Protein AF-A0A941PS56-F1 (afdb_monomer_lite)

Secondary structure (DSSP, 8-state):
---SSGGGSPPPS---SHHHHHHHHHHHHHHHHHTT-S------SS-TTS-TTSHHHHHHHHHHHH-

Radius of gyration: 12.88 Å; chains: 1; bounding box: 22×41×29 Å

Foldseek 3Di:
DDPPPCVLDQDDDDDDDLVRVQVNLLSVLQSLLVVLPPDDDDDDPPCPSHPCVDPSNVVSNVSNVVD

Structure (mmCIF, N/CA/C/O backbone):
data_AF-A0A941PS56-F1
#
_entry.id   AF-A0A941PS56-F1
#
loop_
_atom_site.group_PDB
_atom_site.id
_atom_site.type_symbol
_atom_site.label_atom_id
_atom_site.label_alt_id
_atom_site.label_comp_id
_atom_site.label_asym_id
_atom_site.label_entity_id
_atom_site.label_seq_id
_atom_site.pdbx_PDB_ins_code
_atom_site.Cartn_x
_atom_site.Cartn_y
_atom_site.Cartn_z
_atom_site.occupancy
_atom_site.B_iso_or_equiv
_atom_site.auth_seq_id
_atom_site.auth_comp_id
_atom_site.auth_asym_id
_atom_site.auth_atom_id
_atom_site.pdbx_PDB_model_num
ATOM 1 N N . MET A 1 1 ? 1.975 29.371 6.230 1.00 37.59 1 MET A N 1
ATOM 2 C CA . MET A 1 1 ? 1.941 28.289 5.227 1.00 37.59 1 MET A CA 1
ATOM 3 C C . MET A 1 1 ? 2.649 27.112 5.884 1.00 37.59 1 MET A C 1
ATOM 5 O O . MET A 1 1 ? 3.864 27.166 5.998 1.00 37.59 1 MET A O 1
ATOM 9 N N . ASN A 1 2 ? 1.906 26.190 6.503 1.00 39.34 2 ASN A N 1
ATOM 10 C CA . ASN A 1 2 ? 2.482 25.087 7.286 1.00 39.34 2 ASN A CA 1
ATOM 11 C C . ASN A 1 2 ? 2.904 23.956 6.341 1.00 39.34 2 ASN A C 1
ATOM 13 O O . ASN A 1 2 ? 2.050 23.376 5.684 1.00 39.34 2 ASN A O 1
ATOM 17 N N . THR A 1 3 ? 4.199 23.653 6.291 1.00 48.31 3 THR A N 1
ATOM 18 C CA . THR A 1 3 ? 4.817 22.649 5.402 1.00 48.31 3 THR A CA 1
ATOM 19 C C . THR A 1 3 ? 4.985 21.282 6.088 1.00 48.31 3 THR A C 1
ATOM 21 O O . THR A 1 3 ? 5.941 20.571 5.819 1.00 48.31 3 THR A O 1
ATOM 24 N N . THR A 1 4 ? 4.114 20.916 7.032 1.00 49.38 4 THR A N 1
ATOM 25 C CA . THR A 1 4 ? 4.267 19.682 7.837 1.00 49.38 4 THR A CA 1
ATOM 26 C C . THR A 1 4 ? 3.162 18.641 7.639 1.00 49.38 4 THR A C 1
ATOM 28 O O . THR A 1 4 ? 3.207 17.621 8.311 1.00 49.38 4 THR A O 1
ATOM 31 N N . ASP A 1 5 ? 2.209 18.859 6.724 1.00 46.84 5 ASP A N 1
ATOM 32 C CA . ASP A 1 5 ? 1.188 17.847 6.367 1.00 46.84 5 ASP A CA 1
ATOM 33 C C . ASP A 1 5 ? 1.573 16.998 5.136 1.00 46.84 5 ASP A C 1
ATOM 35 O O . ASP A 1 5 ? 0.973 15.954 4.895 1.00 46.84 5 ASP A O 1
ATOM 39 N N . ASP A 1 6 ? 2.583 17.405 4.357 1.00 51.69 6 ASP A N 1
ATOM 40 C CA . ASP A 1 6 ? 2.956 16.702 3.116 1.00 51.69 6 ASP A CA 1
ATOM 41 C C . ASP A 1 6 ? 3.772 15.416 3.347 1.00 51.69 6 ASP A C 1
ATOM 43 O O . ASP A 1 6 ? 3.788 14.551 2.472 1.00 51.69 6 ASP A O 1
ATOM 47 N N . ASP A 1 7 ? 4.405 15.239 4.516 1.00 52.09 7 ASP A N 1
ATOM 48 C CA . ASP A 1 7 ? 5.166 14.013 4.839 1.00 52.09 7 ASP A CA 1
ATOM 49 C C . ASP A 1 7 ? 4.266 12.764 4.928 1.00 52.09 7 ASP A C 1
ATOM 51 O O . ASP A 1 7 ? 4.751 11.631 4.858 1.00 52.09 7 ASP A O 1
ATOM 55 N N . ASP A 1 8 ? 2.948 12.963 5.040 1.00 59.47 8 ASP A N 1
ATOM 56 C CA . ASP A 1 8 ? 1.947 11.898 5.104 1.00 59.47 8 ASP A CA 1
ATOM 57 C C . ASP A 1 8 ? 1.210 11.654 3.775 1.00 59.47 8 ASP A C 1
ATOM 59 O O . ASP A 1 8 ? 0.423 10.709 3.654 1.00 59.47 8 ASP A O 1
ATOM 63 N N . ALA A 1 9 ? 1.465 12.475 2.751 1.00 69.88 9 ALA A N 1
ATOM 64 C CA . ALA A 1 9 ? 0.774 12.371 1.476 1.00 69.88 9 ALA A CA 1
ATOM 65 C C . ALA A 1 9 ? 1.287 11.178 0.654 1.00 69.88 9 ALA A C 1
ATOM 67 O O . ALA A 1 9 ? 2.483 11.011 0.400 1.00 69.88 9 ALA A O 1
ATOM 68 N N . LEU A 1 10 ? 0.359 10.343 0.177 1.00 85.19 10 LEU A N 1
ATOM 69 C CA . LEU A 1 10 ? 0.698 9.251 -0.730 1.00 85.19 10 LEU A CA 1
ATOM 70 C C . LEU A 1 10 ? 1.311 9.798 -2.033 1.00 85.19 10 LEU A C 1
ATOM 72 O O . LEU A 1 10 ? 0.766 10.736 -2.624 1.00 85.19 10 LEU A O 1
ATOM 76 N N . PRO A 1 11 ? 2.395 9.187 -2.544 1.00 85.81 11 PRO A N 1
ATOM 77 C CA . PRO A 1 11 ? 3.009 9.605 -3.798 1.00 85.81 11 PRO A CA 1
ATOM 78 C C . PRO A 1 11 ? 2.024 9.483 -4.970 1.00 85.81 11 PRO A C 1
ATOM 80 O O . PRO A 1 11 ? 1.547 8.394 -5.297 1.00 85.81 11 PRO A O 1
ATOM 83 N N . ALA A 1 12 ? 1.757 10.609 -5.633 1.00 87.94 12 ALA A N 1
ATOM 84 C CA . ALA A 1 12 ? 0.800 10.722 -6.731 1.00 87.94 12 ALA A CA 1
ATOM 85 C C . ALA A 1 12 ? 1.473 10.771 -8.119 1.00 87.94 12 ALA A C 1
ATOM 87 O O . ALA A 1 12 ? 2.695 10.854 -8.256 1.00 87.94 12 ALA A O 1
ATOM 88 N N . GLY A 1 13 ? 0.664 10.699 -9.180 1.00 92.69 13 GLY A N 1
ATOM 89 C CA . GLY A 1 13 ? 1.123 10.795 -10.572 1.00 92.69 13 GLY A CA 1
ATOM 90 C C . GLY A 1 13 ? 1.768 9.514 -11.123 1.00 92.69 13 GLY A C 1
ATOM 91 O O . GLY A 1 13 ? 1.812 8.498 -10.424 1.00 92.69 13 GLY A O 1
ATOM 92 N N . PRO A 1 14 ? 2.251 9.531 -12.378 1.00 94.38 14 PRO A N 1
ATOM 93 C CA . PRO A 1 14 ? 2.902 8.380 -12.999 1.00 94.38 14 PRO A CA 1
ATOM 94 C C . PRO A 1 14 ? 4.247 8.054 -12.332 1.00 94.38 14 PRO A C 1
ATOM 96 O O . PRO A 1 14 ? 4.909 8.920 -11.762 1.00 94.38 14 PRO A O 1
ATOM 99 N N . PHE A 1 15 ? 4.672 6.798 -12.436 1.00 94.06 15 PHE A N 1
ATOM 100 C CA . PHE A 1 15 ? 6.003 6.341 -12.035 1.00 94.06 15 PHE A CA 1
ATOM 101 C C . PHE A 1 15 ? 6.550 5.351 -13.057 1.00 94.06 15 PHE A C 1
ATOM 103 O O . PHE A 1 15 ? 5.792 4.765 -13.829 1.00 94.06 15 PHE A O 1
ATOM 110 N N . ILE A 1 16 ? 7.870 5.169 -13.062 1.00 95.81 16 ILE A N 1
ATOM 111 C CA . ILE A 1 16 ? 8.558 4.272 -13.989 1.00 95.81 16 ILE A CA 1
ATOM 112 C C . ILE A 1 16 ? 9.584 3.453 -13.217 1.00 95.81 16 ILE A C 1
ATOM 114 O O . ILE A 1 16 ? 10.354 3.989 -12.426 1.00 95.81 16 ILE A O 1
ATOM 118 N N . GLY A 1 17 ? 9.622 2.156 -13.506 1.00 95.44 17 GLY A N 1
ATOM 119 C CA . GLY A 1 17 ? 10.639 1.253 -12.991 1.00 95.44 17 GLY A CA 1
ATOM 120 C C . GLY A 1 17 ? 10.302 0.638 -11.634 1.00 95.44 17 GLY A C 1
ATOM 121 O O . GLY A 1 17 ? 9.501 1.143 -10.844 1.00 95.44 17 GLY A O 1
ATOM 122 N N . ARG A 1 18 ? 10.960 -0.493 -11.377 1.00 94.50 18 ARG A N 1
ATOM 123 C CA . ARG A 1 18 ? 10.696 -1.364 -10.230 1.00 94.50 18 ARG A CA 1
ATOM 124 C C . ARG A 1 18 ? 10.968 -0.707 -8.880 1.00 94.50 18 ARG A C 1
ATOM 126 O O . ARG A 1 18 ? 10.198 -0.887 -7.946 1.00 94.50 18 ARG A O 1
ATOM 133 N N . GLU A 1 19 ? 12.033 0.078 -8.763 1.00 94.75 19 GLU A N 1
ATOM 134 C CA . GLU A 1 19 ? 12.356 0.724 -7.485 1.00 94.75 19 GLU A CA 1
ATOM 135 C C . GLU A 1 19 ? 11.359 1.831 -7.132 1.00 94.75 19 GLU A C 1
ATOM 137 O O . GLU A 1 19 ? 10.954 1.945 -5.975 1.00 94.75 19 GLU A O 1
ATOM 142 N N . SER A 1 20 ? 10.871 2.584 -8.124 1.00 94.56 20 SER A N 1
ATOM 143 C CA . SER A 1 20 ? 9.796 3.554 -7.904 1.00 94.56 20 SER A CA 1
ATOM 144 C C . SER A 1 20 ? 8.482 2.871 -7.528 1.00 94.56 20 SER A C 1
ATOM 146 O O . SER A 1 20 ? 7.792 3.359 -6.635 1.00 94.56 20 SER A O 1
ATOM 148 N N . PHE A 1 21 ? 8.157 1.727 -8.141 1.00 94.50 21 PHE A N 1
ATOM 149 C CA . PHE A 1 21 ? 7.028 0.894 -7.717 1.00 94.50 21 PHE A CA 1
ATOM 150 C C . PHE A 1 21 ? 7.160 0.479 -6.245 1.00 94.50 21 PHE A C 1
ATOM 152 O O . PHE A 1 21 ? 6.281 0.768 -5.436 1.00 94.50 21 PHE A O 1
ATOM 159 N N . ARG A 1 22 ? 8.296 -0.121 -5.867 1.00 95.38 22 ARG A N 1
ATOM 160 C CA 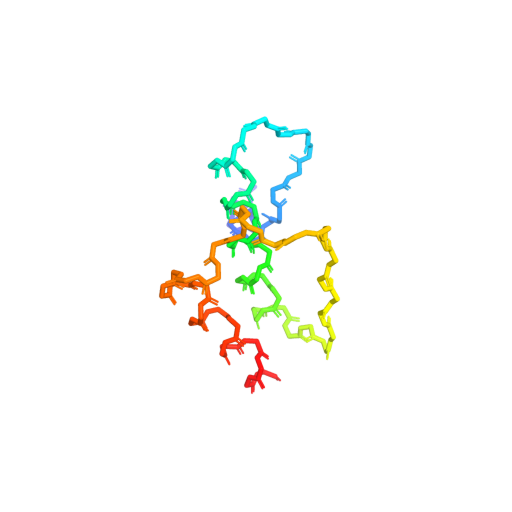. ARG A 1 22 ? 8.563 -0.578 -4.494 1.00 95.38 22 ARG A CA 1
ATOM 161 C C . ARG A 1 22 ? 8.501 0.555 -3.478 1.00 95.38 22 ARG A C 1
ATOM 163 O O . ARG A 1 22 ? 7.903 0.386 -2.420 1.00 95.38 22 ARG A O 1
ATOM 170 N N . ALA A 1 23 ? 9.064 1.720 -3.800 1.00 94.19 23 ALA A N 1
ATOM 171 C CA . ALA A 1 23 ? 8.980 2.901 -2.944 1.00 94.19 23 ALA A CA 1
ATOM 172 C C . ALA A 1 23 ? 7.523 3.313 -2.679 1.00 94.19 23 ALA A C 1
ATOM 174 O O . ALA A 1 23 ? 7.168 3.618 -1.542 1.00 94.19 23 ALA A O 1
ATOM 175 N N . ARG A 1 24 ? 6.662 3.251 -3.702 1.00 94.50 24 ARG A N 1
ATOM 176 C CA . ARG A 1 24 ? 5.231 3.550 -3.560 1.00 94.50 24 ARG A CA 1
ATOM 177 C C . ARG A 1 24 ? 4.488 2.499 -2.747 1.00 94.50 24 ARG A C 1
ATOM 179 O O . ARG A 1 24 ? 3.675 2.875 -1.911 1.00 94.50 24 ARG A O 1
ATOM 186 N N . VAL A 1 25 ? 4.795 1.213 -2.933 1.00 94.69 25 VAL A N 1
ATOM 187 C CA . VAL A 1 25 ? 4.216 0.138 -2.109 1.00 94.69 25 VAL A CA 1
ATOM 188 C C . VAL A 1 25 ? 4.575 0.337 -0.634 1.00 94.69 25 VAL A C 1
ATOM 190 O O . VAL A 1 25 ? 3.685 0.319 0.211 1.00 94.69 25 VAL A O 1
ATOM 193 N N . ARG A 1 26 ? 5.849 0.613 -0.314 1.00 94.88 26 ARG A N 1
ATOM 194 C CA . ARG A 1 26 ? 6.281 0.907 1.067 1.00 94.88 26 ARG A CA 1
ATOM 195 C C . ARG A 1 26 ? 5.535 2.108 1.653 1.00 94.88 26 ARG A C 1
ATOM 197 O O . ARG A 1 26 ? 5.029 2.017 2.767 1.00 94.88 26 ARG A O 1
ATOM 204 N N . ALA A 1 27 ? 5.437 3.204 0.897 1.00 93.94 27 ALA A N 1
ATOM 205 C CA . ALA A 1 27 ? 4.712 4.398 1.328 1.00 93.94 27 ALA A CA 1
ATOM 206 C C . ALA A 1 27 ? 3.222 4.104 1.586 1.00 93.94 27 ALA A C 1
ATOM 208 O O . ALA A 1 27 ? 2.690 4.516 2.614 1.00 93.94 27 ALA A O 1
ATOM 209 N N . GLY A 1 28 ? 2.579 3.335 0.700 1.00 93.75 28 GLY A N 1
ATOM 210 C CA . GLY A 1 28 ? 1.182 2.916 0.829 1.00 93.75 28 GLY A CA 1
ATO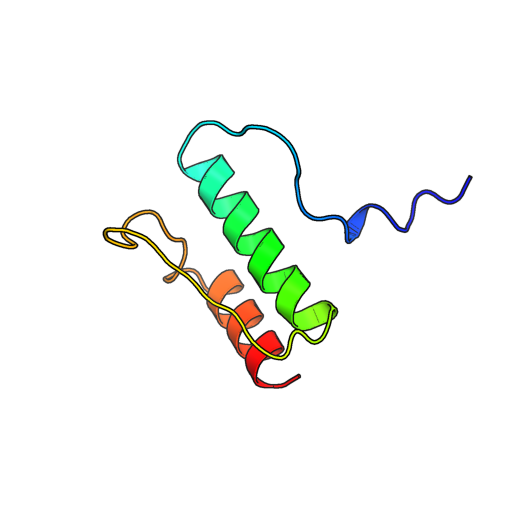M 211 C C . GLY A 1 28 ? 0.909 2.090 2.083 1.00 93.75 28 GLY A C 1
ATOM 212 O O . GLY A 1 28 ? -0.010 2.400 2.835 1.00 93.75 28 GLY A O 1
ATOM 213 N N . LEU A 1 29 ? 1.736 1.077 2.345 1.00 94.38 29 LEU A N 1
ATOM 214 C CA . LEU A 1 29 ? 1.591 0.223 3.529 1.00 94.38 29 LEU A CA 1
ATOM 215 C C . LEU A 1 29 ? 1.836 0.996 4.828 1.00 94.38 29 LEU A C 1
ATOM 217 O O . LEU A 1 29 ? 1.097 0.835 5.796 1.00 94.38 29 LEU A O 1
ATOM 221 N N . ALA A 1 30 ? 2.834 1.881 4.839 1.00 93.12 30 ALA A N 1
ATOM 222 C CA . ALA A 1 30 ? 3.101 2.723 5.997 1.00 93.12 30 ALA A CA 1
ATOM 223 C C . ALA A 1 30 ? 1.937 3.695 6.268 1.00 93.12 30 ALA A C 1
ATOM 225 O O . ALA A 1 30 ? 1.564 3.894 7.424 1.00 93.12 30 ALA A O 1
ATOM 226 N N . ALA A 1 31 ? 1.338 4.268 5.218 1.00 93.50 31 ALA A N 1
ATOM 227 C CA . ALA A 1 31 ? 0.164 5.127 5.343 1.00 93.50 31 ALA A CA 1
ATOM 228 C C . ALA A 1 31 ? -1.062 4.355 5.856 1.00 93.50 31 ALA A C 1
ATOM 230 O O . ALA A 1 31 ? -1.773 4.868 6.715 1.00 93.50 31 ALA A O 1
ATOM 231 N N . ALA A 1 32 ? -1.278 3.115 5.402 1.00 93.25 32 ALA A N 1
ATOM 232 C CA . ALA A 1 32 ? -2.390 2.280 5.859 1.00 93.25 32 ALA A CA 1
ATOM 233 C C . ALA A 1 32 ? -2.376 2.067 7.381 1.00 93.25 32 ALA A C 1
ATOM 235 O O . ALA A 1 32 ? -3.419 2.178 8.027 1.00 93.25 32 ALA A O 1
ATOM 236 N N . GLY A 1 33 ? -1.193 1.819 7.957 1.00 91.56 33 GLY A N 1
ATOM 237 C CA . GLY A 1 33 ? -1.034 1.691 9.406 1.00 91.56 33 GLY A CA 1
ATOM 238 C C . GLY A 1 33 ? -1.268 3.003 10.154 1.00 91.56 33 GLY A C 1
ATOM 239 O O . GLY A 1 33 ? -2.004 3.024 11.136 1.00 91.56 33 GLY A O 1
ATOM 240 N N . ARG A 1 34 ? -0.707 4.120 9.673 1.00 90.38 34 ARG A N 1
ATOM 241 C CA . ARG A 1 34 ? -0.885 5.434 10.324 1.00 90.38 34 ARG A CA 1
ATOM 242 C C . ARG A 1 34 ? -2.324 5.942 10.258 1.00 90.38 34 ARG A C 1
ATOM 244 O O . ARG A 1 34 ? -2.813 6.520 11.222 1.00 90.38 34 ARG A O 1
ATOM 251 N N . ALA A 1 35 ? -3.002 5.711 9.138 1.00 90.00 35 ALA A N 1
ATOM 252 C CA . ALA A 1 35 ? -4.371 6.155 8.907 1.00 90.00 35 ALA A CA 1
ATOM 253 C C . ALA A 1 35 ? -5.439 5.188 9.457 1.00 90.00 35 ALA A C 1
ATOM 255 O O . ALA A 1 35 ? -6.630 5.466 9.309 1.00 90.00 35 ALA A O 1
ATOM 256 N N . GLY A 1 36 ? -5.045 4.060 10.066 1.00 90.94 36 GLY A N 1
ATOM 257 C CA . GLY A 1 36 ? -5.969 3.098 10.679 1.00 90.94 36 GLY A CA 1
ATOM 258 C C . GLY A 1 36 ? -6.946 2.474 9.680 1.00 90.94 36 GLY A C 1
ATOM 259 O O . GLY A 1 36 ? -8.146 2.362 9.949 1.00 90.94 36 GLY A O 1
ATOM 260 N N . TRP A 1 37 ? -6.473 2.139 8.477 1.00 94.12 37 TRP A N 1
ATOM 261 C CA . TRP A 1 37 ? -7.336 1.556 7.452 1.00 94.12 37 TRP A CA 1
ATOM 262 C C . TRP A 1 37 ? -7.866 0.195 7.897 1.00 94.12 37 TRP A C 1
ATOM 264 O O . TRP A 1 37 ? -7.100 -0.697 8.234 1.00 94.12 37 TRP A O 1
ATOM 274 N N . ARG A 1 38 ? -9.187 0.005 7.833 1.00 94.25 38 ARG A N 1
ATOM 275 C CA . ARG A 1 38 ? -9.827 -1.248 8.270 1.00 94.25 38 ARG A CA 1
ATOM 276 C C . ARG A 1 38 ? -9.575 -2.433 7.339 1.00 94.25 38 ARG A C 1
ATOM 278 O O . ARG A 1 38 ? -9.664 -3.573 7.774 1.00 94.25 38 ARG A O 1
ATOM 285 N N . GLU A 1 39 ? -9.316 -2.170 6.063 1.00 95.00 39 GLU A N 1
ATOM 286 C CA . GLU A 1 39 ? -9.125 -3.200 5.047 1.00 95.00 39 GLU A CA 1
ATOM 287 C C . GLU A 1 39 ? -8.067 -2.748 4.040 1.00 95.00 39 GLU A C 1
ATOM 289 O O . GLU A 1 39 ? -7.982 -1.567 3.694 1.00 95.00 39 GLU A O 1
ATOM 294 N N . L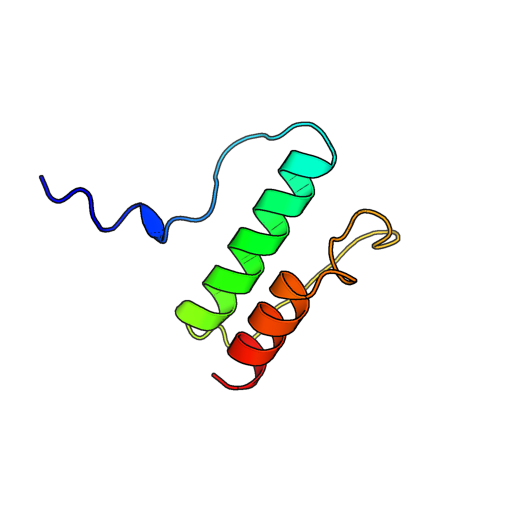EU A 1 40 ? -7.266 -3.704 3.572 1.00 93.50 40 LEU A N 1
ATOM 295 C CA . LEU A 1 40 ? -6.232 -3.506 2.570 1.00 93.50 40 LEU A CA 1
ATOM 296 C C . LEU A 1 40 ? -6.361 -4.611 1.515 1.00 93.50 40 LEU A C 1
ATOM 298 O O . LEU A 1 40 ? -6.222 -5.792 1.825 1.00 93.50 40 LEU A O 1
ATOM 302 N N . ILE A 1 41 ? -6.627 -4.225 0.266 1.00 93.94 41 ILE A N 1
ATOM 303 C CA . ILE A 1 41 ? -6.751 -5.152 -0.864 1.00 93.94 41 ILE A CA 1
ATOM 304 C C . ILE A 1 41 ? -5.537 -4.967 -1.771 1.00 93.94 41 ILE A C 1
ATOM 306 O O . ILE A 1 41 ? -5.330 -3.892 -2.332 1.00 93.94 41 ILE A O 1
ATOM 310 N N . LEU A 1 42 ? -4.745 -6.028 -1.925 1.00 92.81 42 LEU A N 1
ATOM 311 C CA . LEU A 1 42 ? -3.573 -6.065 -2.796 1.00 92.81 42 LEU A CA 1
ATOM 312 C C . LEU A 1 42 ? -3.847 -7.022 -3.957 1.00 92.81 42 LEU A C 1
ATOM 314 O O . LEU A 1 42 ? -4.268 -8.156 -3.737 1.00 92.81 42 LEU A O 1
ATOM 318 N N . CYS A 1 43 ? -3.614 -6.571 -5.187 1.00 94.38 43 CYS A N 1
ATOM 319 C CA . CYS A 1 43 ? -3.848 -7.364 -6.389 1.00 94.38 43 CYS A CA 1
ATOM 320 C C . CYS A 1 43 ? -2.694 -7.160 -7.369 1.00 94.38 43 CYS A C 1
ATOM 322 O O . CYS A 1 43 ? -2.406 -6.033 -7.769 1.00 94.38 43 CYS A O 1
ATOM 324 N N . ASP A 1 44 ? -2.045 -8.258 -7.736 1.00 94.31 44 ASP A N 1
ATOM 325 C CA . ASP A 1 44 ? -0.970 -8.321 -8.716 1.00 94.31 44 ASP A CA 1
ATOM 326 C C . ASP A 1 44 ? -1.020 -9.690 -9.406 1.00 94.31 44 ASP A C 1
ATOM 328 O O . ASP A 1 44 ? -1.554 -10.652 -8.850 1.00 94.31 44 ASP A O 1
ATOM 332 N N . ALA A 1 45 ? -0.489 -9.783 -10.623 1.00 94.69 45 ALA A N 1
ATOM 333 C CA . ALA A 1 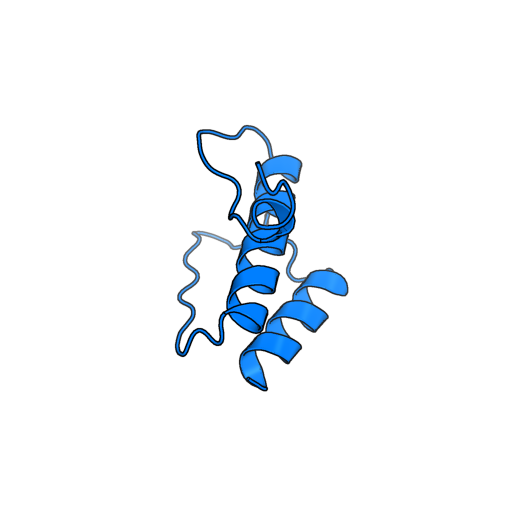45 ? -0.487 -11.030 -11.376 1.00 94.69 45 ALA A CA 1
ATOM 334 C C . ALA A 1 45 ? 0.467 -12.079 -10.777 1.00 94.69 45 ALA A C 1
ATOM 336 O O . ALA A 1 45 ? 0.166 -13.270 -10.849 1.00 94.69 45 ALA A O 1
ATOM 337 N N . SER A 1 46 ? 1.603 -11.659 -10.206 1.00 94.12 46 SER A N 1
ATOM 338 C CA . SER A 1 46 ? 2.623 -12.580 -9.672 1.00 94.12 46 SER A CA 1
ATOM 339 C C . SER A 1 46 ? 3.233 -12.155 -8.337 1.00 94.12 46 SER A C 1
ATOM 341 O O . SER A 1 46 ? 3.856 -12.982 -7.675 1.00 94.12 46 SER A O 1
ATOM 343 N N . PHE A 1 47 ? 3.068 -10.896 -7.921 1.00 94.06 47 PHE A N 1
ATOM 344 C CA . PHE A 1 47 ? 3.702 -10.318 -6.727 1.00 94.06 47 PHE A CA 1
ATOM 345 C C . PHE A 1 47 ? 5.246 -10.329 -6.728 1.00 94.06 47 PHE A C 1
ATOM 347 O O . PHE A 1 47 ? 5.858 -9.907 -5.749 1.00 94.06 47 PHE A O 1
ATOM 354 N N . GLU A 1 48 ? 5.904 -10.746 -7.812 1.00 94.19 48 GLU A N 1
ATOM 355 C CA . GLU A 1 48 ? 7.366 -10.924 -7.865 1.00 94.19 48 GLU A CA 1
ATOM 356 C C . GLU A 1 48 ? 8.142 -9.622 -7.622 1.00 94.19 48 GLU A C 1
ATOM 358 O O . GLU A 1 48 ? 9.208 -9.617 -7.001 1.00 94.19 48 GLU A O 1
ATOM 363 N N . ASP A 1 49 ? 7.597 -8.497 -8.080 1.00 94.00 49 ASP A N 1
ATOM 364 C CA . ASP A 1 49 ? 8.233 -7.190 -7.922 1.00 94.00 49 ASP A CA 1
ATOM 365 C C . ASP A 1 49 ? 7.919 -6.514 -6.584 1.00 94.00 49 ASP A C 1
ATOM 367 O O . ASP A 1 49 ? 8.507 -5.470 -6.264 1.00 94.00 49 ASP A O 1
ATOM 371 N N . TRP A 1 50 ? 7.044 -7.112 -5.773 1.00 95.69 50 TRP A N 1
ATOM 372 C CA . TRP A 1 50 ? 6.647 -6.544 -4.496 1.00 95.69 50 TRP A CA 1
ATOM 373 C C . TRP A 1 50 ? 7.769 -6.669 -3.459 1.00 95.69 50 TRP A C 1
ATOM 375 O O . TRP A 1 50 ? 8.435 -7.701 -3.366 1.00 95.69 50 TRP A O 1
ATOM 385 N N . PRO A 1 51 ? 7.963 -5.649 -2.607 1.00 95.75 51 PRO A N 1
ATOM 386 C CA . PRO A 1 51 ? 9.006 -5.646 -1.584 1.00 95.75 51 PRO A CA 1
ATOM 387 C C . PRO A 1 51 ? 8.654 -6.503 -0.344 1.00 95.75 51 PRO A C 1
ATOM 389 O O . PRO A 1 51 ? 9.063 -6.182 0.765 1.00 95.75 51 PRO A O 1
ATOM 392 N N . LEU A 1 52 ? 7.896 -7.599 -0.494 1.00 91.69 52 LEU A N 1
ATOM 393 C CA . LEU A 1 52 ? 7.336 -8.378 0.630 1.00 91.69 52 LEU A CA 1
ATOM 394 C C . LEU A 1 52 ? 8.395 -9.054 1.516 1.00 91.69 52 LEU A C 1
ATOM 396 O O . LEU A 1 52 ? 8.132 -9.335 2.680 1.00 91.69 52 LEU A O 1
ATOM 400 N N . GLY A 1 53 ? 9.591 -9.308 0.979 1.00 91.69 53 GLY A N 1
ATOM 401 C CA . GLY A 1 53 ? 10.719 -9.862 1.737 1.00 91.69 53 GLY A CA 1
ATOM 402 C C . GLY A 1 53 ? 11.495 -8.828 2.557 1.00 91.69 53 GLY A C 1
ATOM 403 O O . GLY A 1 53 ? 12.447 -9.181 3.252 1.00 91.69 53 GLY A O 1
ATOM 404 N N . GLU A 1 54 ? 11.142 -7.547 2.462 1.00 95.31 54 GLU A N 1
ATOM 405 C CA . GLU A 1 54 ? 11.852 -6.482 3.157 1.00 95.31 54 GLU A CA 1
ATOM 406 C C . GLU A 1 54 ? 11.298 -6.269 4.561 1.00 95.31 54 GLU A C 1
ATOM 408 O O . GLU A 1 54 ? 10.091 -6.151 4.769 1.00 95.31 54 GLU A O 1
ATOM 413 N N . ARG A 1 55 ? 12.200 -6.120 5.534 1.00 95.38 55 ARG A N 1
ATOM 414 C CA . ARG A 1 55 ? 11.816 -5.904 6.931 1.00 95.38 55 ARG A CA 1
ATOM 415 C C . ARG A 1 55 ? 10.888 -4.699 7.114 1.00 95.38 55 ARG A C 1
ATOM 417 O O . ARG A 1 55 ? 9.886 -4.815 7.801 1.00 95.38 55 ARG A O 1
ATOM 424 N N . ALA A 1 56 ? 11.174 -3.587 6.438 1.00 92.06 56 ALA A N 1
ATOM 425 C CA . ALA A 1 56 ? 10.356 -2.377 6.529 1.00 92.06 56 ALA A CA 1
ATOM 426 C C . ALA A 1 56 ? 8.898 -2.596 6.080 1.00 92.06 56 ALA A C 1
ATOM 428 O O . ALA A 1 56 ? 7.989 -1.948 6.590 1.00 92.06 56 ALA A O 1
ATOM 429 N N . VAL A 1 57 ? 8.666 -3.507 5.131 1.00 94.94 57 VAL A N 1
ATOM 430 C CA . VAL A 1 57 ? 7.323 -3.844 4.641 1.00 94.94 57 VAL A CA 1
ATOM 431 C C . VAL A 1 57 ? 6.577 -4.708 5.647 1.00 94.94 57 VAL A C 1
ATOM 433 O O . VAL A 1 57 ? 5.402 -4.461 5.905 1.00 94.94 57 VAL A O 1
ATOM 436 N N . LEU A 1 58 ? 7.266 -5.679 6.247 1.00 95.62 58 LEU A N 1
ATOM 437 C CA . LEU A 1 58 ? 6.703 -6.508 7.310 1.00 95.62 58 LEU A CA 1
ATOM 438 C C . LEU A 1 58 ? 6.342 -5.668 8.539 1.00 95.62 58 LEU A C 1
ATOM 440 O O . LEU A 1 58 ? 5.230 -5.796 9.041 1.00 95.62 58 LEU A O 1
ATOM 444 N N . ASP A 1 59 ? 7.228 -4.761 8.959 1.00 95.44 59 ASP A N 1
ATOM 445 C CA . ASP A 1 59 ? 6.987 -3.855 10.088 1.00 95.44 59 ASP A CA 1
ATOM 446 C C . ASP A 1 59 ? 5.761 -2.949 9.820 1.00 95.44 59 ASP A C 1
ATOM 448 O O . ASP A 1 59 ? 4.935 -2.728 10.706 1.00 95.44 59 ASP A O 1
ATOM 452 N N . ALA A 1 60 ? 5.591 -2.460 8.583 1.00 94.12 60 ALA A N 1
ATOM 453 C CA . ALA A 1 60 ? 4.430 -1.654 8.194 1.00 94.12 60 ALA A CA 1
ATOM 454 C C . ALA A 1 60 ? 3.119 -2.462 8.178 1.00 94.12 60 ALA A C 1
ATOM 456 O O . ALA A 1 60 ? 2.094 -1.982 8.663 1.00 94.12 60 ALA A O 1
ATOM 457 N N . LEU A 1 61 ? 3.146 -3.692 7.654 1.00 95.00 61 LEU A N 1
ATOM 4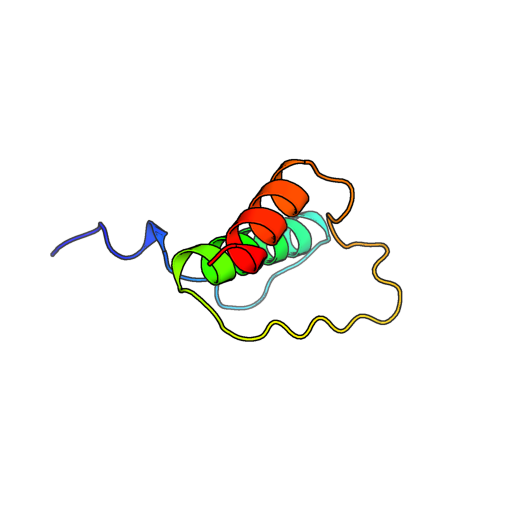58 C CA . LEU A 1 61 ? 1.991 -4.597 7.667 1.00 95.00 61 LEU A CA 1
ATOM 459 C C . LEU A 1 61 ? 1.601 -5.000 9.091 1.00 95.00 61 LEU A C 1
ATOM 461 O O . LEU A 1 61 ? 0.417 -5.068 9.406 1.00 95.00 61 LEU A O 1
ATOM 465 N N . GLU A 1 62 ? 2.582 -5.241 9.958 1.00 95.25 62 GLU A N 1
ATOM 466 C CA . GLU A 1 62 ? 2.357 -5.552 11.368 1.00 95.25 62 GLU A CA 1
ATOM 467 C C . GLU A 1 62 ? 1.740 -4.360 12.111 1.00 95.25 62 GLU A C 1
ATOM 469 O O . GLU A 1 62 ? 0.797 -4.540 12.882 1.00 95.25 62 GLU A O 1
ATOM 474 N N . ALA A 1 63 ? 2.233 -3.143 11.860 1.00 94.56 63 ALA A N 1
ATOM 475 C CA . ALA A 1 63 ? 1.653 -1.924 12.415 1.00 94.56 63 ALA A CA 1
ATOM 476 C C . ALA A 1 63 ? 0.199 -1.730 11.963 1.00 94.56 63 ALA A C 1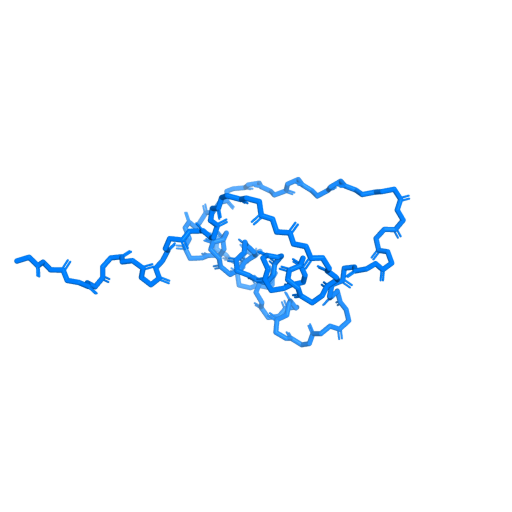
ATOM 478 O O . ALA A 1 63 ? -0.654 -1.424 12.790 1.00 94.56 63 ALA A O 1
ATOM 479 N N . TRP A 1 64 ? -0.092 -1.966 10.680 1.00 95.44 64 TRP A N 1
ATOM 480 C CA . TRP A 1 64 ? -1.454 -1.932 10.146 1.00 95.44 64 TRP A CA 1
ATOM 481 C C . TRP A 1 64 ? -2.362 -2.988 10.785 1.00 95.44 64 TRP A C 1
ATOM 483 O O . TRP A 1 64 ? -3.444 -2.651 11.241 1.00 95.44 64 TRP A O 1
ATOM 493 N N . ALA A 1 65 ? -1.916 -4.240 10.886 1.00 94.50 65 ALA A N 1
ATOM 494 C CA . ALA A 1 65 ? -2.728 -5.328 11.434 1.00 94.50 65 ALA A CA 1
ATOM 495 C C . ALA A 1 65 ? -3.018 -5.194 12.943 1.00 94.50 65 ALA A C 1
ATOM 497 O O . ALA A 1 65 ? -3.914 -5.861 13.460 1.00 94.50 65 ALA A O 1
ATOM 498 N N . ARG A 1 66 ? -2.225 -4.390 13.662 1.00 92.25 66 ARG A N 1
ATOM 499 C CA . ARG A 1 66 ? -2.419 -4.087 15.088 1.00 92.25 66 ARG A CA 1
ATOM 500 C C . ARG A 1 66 ? -3.316 -2.878 15.349 1.00 92.25 66 ARG A C 1
ATOM 502 O O . ARG A 1 66 ? -3.801 -2.769 16.476 1.00 92.25 66 ARG A O 1
ATOM 509 N N . GLY A 1 67 ? -3.435 -1.967 14.381 1.00 82.62 67 GLY A N 1
ATOM 510 C CA . GLY A 1 67 ? -4.268 -0.762 14.465 1.00 82.62 67 GLY A CA 1
ATOM 511 C C . GLY A 1 67 ? -5.741 -1.077 14.272 1.00 82.62 67 GLY A C 1
ATOM 512 O O . GLY A 1 67 ? -6.554 -0.426 14.962 1.00 82.62 67 GLY A O 1
#

pLDDT: mean 87.66, std 15.22, range [37.59, 95.81]

Sequence (67 aa):
MNTTDDDDALPAGPFIGRESFRARVRAGLAAAGRAGWRELILCDASFEDWPLGERAVLDALEAWARG